Protein AF-A0A937HK32-F1 (afdb_monomer)

Mean predicted aligned error: 10.14 Å

Structure (mmCIF, N/CA/C/O backbone):
data_AF-A0A937HK32-F1
#
_entry.id   AF-A0A937HK32-F1
#
loop_
_atom_site.group_PDB
_atom_site.id
_atom_site.type_symbol
_atom_site.label_atom_id
_atom_site.label_alt_id
_atom_site.label_comp_id
_atom_site.label_asym_id
_atom_site.label_entity_id
_atom_site.label_seq_id
_atom_site.pdbx_PDB_ins_code
_atom_site.Cartn_x
_atom_site.Cartn_y
_atom_site.Cartn_z
_atom_site.occupancy
_atom_site.B_iso_or_equiv
_atom_site.auth_seq_id
_atom_site.auth_comp_id
_atom_site.auth_asym_id
_atom_site.auth_atom_id
_atom_site.pdbx_PDB_model_num
ATOM 1 N N . MET A 1 1 ? 3.725 -13.509 41.805 1.00 43.81 1 MET A N 1
ATOM 2 C CA . MET A 1 1 ? 2.570 -12.651 42.183 1.00 43.81 1 MET A CA 1
ATOM 3 C C . MET A 1 1 ? 3.094 -11.222 42.347 1.00 43.81 1 MET A C 1
ATOM 5 O O . MET A 1 1 ? 3.980 -11.070 43.159 1.00 43.81 1 MET A O 1
ATOM 9 N N . GLN A 1 2 ? 2.716 -10.146 41.651 1.00 50.75 2 GLN A N 1
ATOM 10 C CA . GLN A 1 2 ? 1.762 -9.868 40.575 1.00 50.75 2 GLN A CA 1
ATOM 11 C C . GLN A 1 2 ? 2.217 -8.563 39.866 1.00 50.75 2 GLN A C 1
ATOM 13 O O . GLN A 1 2 ? 2.046 -7.482 40.415 1.00 50.75 2 GLN A O 1
ATOM 18 N N . THR A 1 3 ? 2.742 -8.622 38.640 1.00 49.53 3 THR A N 1
ATOM 19 C CA . THR A 1 3 ? 2.950 -7.447 37.761 1.00 49.53 3 THR A CA 1
ATOM 20 C C . THR A 1 3 ? 1.661 -7.120 36.990 1.00 49.53 3 THR A C 1
ATOM 22 O O . THR A 1 3 ? 1.635 -7.080 35.765 1.00 49.53 3 THR A O 1
ATOM 25 N N . LYS A 1 4 ? 0.540 -6.935 37.705 1.00 44.66 4 LYS A N 1
ATOM 26 C CA . LYS A 1 4 ? -0.796 -6.732 37.099 1.00 44.66 4 LYS A CA 1
ATOM 27 C C . LYS A 1 4 ? -1.220 -5.260 36.938 1.00 44.66 4 LYS A C 1
ATOM 29 O O . LYS A 1 4 ? -2.290 -4.998 36.399 1.00 44.66 4 LYS A O 1
ATOM 34 N N . THR A 1 5 ? -0.403 -4.294 37.364 1.00 52.00 5 THR A N 1
ATOM 35 C CA . THR A 1 5 ? -0.813 -2.875 37.443 1.00 52.00 5 THR A CA 1
ATOM 36 C C . THR A 1 5 ? -0.701 -2.118 36.111 1.00 52.00 5 THR A C 1
ATOM 38 O O . THR A 1 5 ? -1.586 -1.335 35.780 1.00 52.00 5 THR A O 1
ATOM 41 N N . ALA A 1 6 ? 0.329 -2.380 35.296 1.00 54.25 6 ALA A N 1
ATOM 42 C CA . ALA A 1 6 ? 0.586 -1.616 34.063 1.00 54.25 6 ALA A CA 1
ATOM 43 C C . ALA A 1 6 ? -0.390 -1.926 32.905 1.00 54.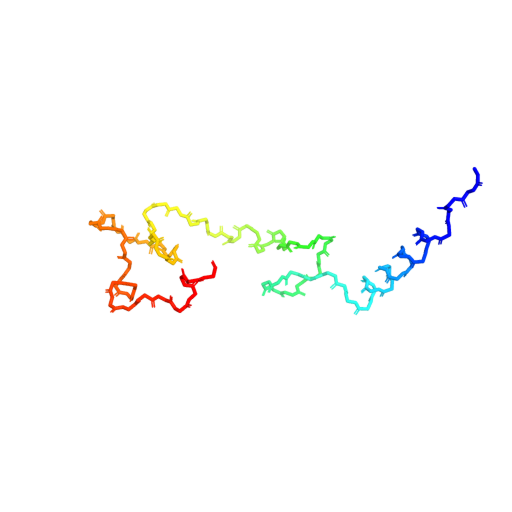25 6 ALA A C 1
ATOM 45 O O . ALA A 1 6 ? -0.638 -1.081 32.048 1.00 54.25 6 ALA A O 1
ATOM 46 N N . ILE A 1 7 ? -0.978 -3.126 32.885 1.00 55.34 7 ILE A N 1
ATOM 47 C CA . ILE A 1 7 ? -1.846 -3.599 31.789 1.00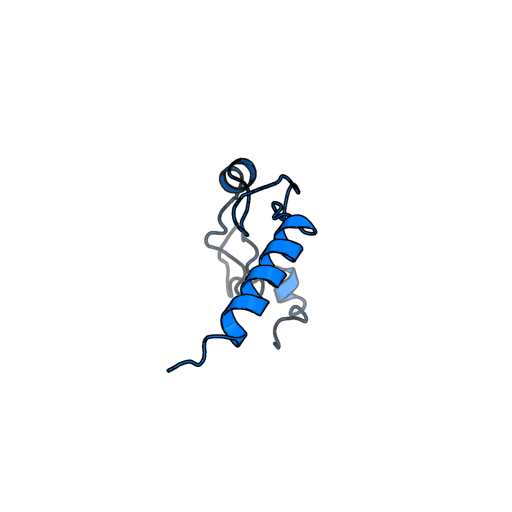 55.34 7 ILE A CA 1
ATOM 48 C C . ILE A 1 7 ? -3.210 -2.888 31.812 1.00 55.34 7 ILE A C 1
ATOM 50 O O . ILE A 1 7 ? -3.778 -2.585 30.764 1.00 55.34 7 ILE A O 1
ATOM 54 N N . ARG A 1 8 ? -3.711 -2.557 33.007 1.00 54.41 8 ARG A N 1
ATOM 55 C CA . ARG A 1 8 ? -5.050 -1.985 33.208 1.00 54.41 8 ARG A CA 1
ATOM 56 C C . ARG A 1 8 ? -5.145 -0.516 32.774 1.00 54.41 8 ARG A C 1
ATO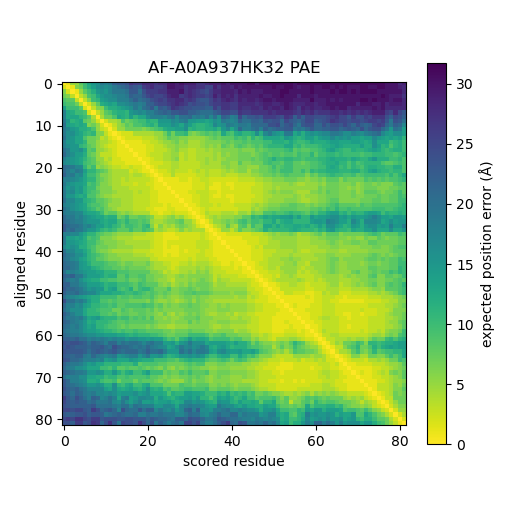M 58 O O . ARG A 1 8 ? -6.168 -0.097 32.246 1.00 54.41 8 ARG A O 1
ATOM 65 N N . PHE A 1 9 ? -4.062 0.247 32.927 1.00 60.53 9 PHE A N 1
ATOM 66 C CA . PHE A 1 9 ? -4.022 1.667 32.558 1.00 60.53 9 PHE A CA 1
ATOM 67 C C . PHE A 1 9 ? -4.047 1.869 31.033 1.00 60.53 9 PHE A C 1
ATOM 69 O O . PHE A 1 9 ? -4.763 2.724 30.515 1.00 60.53 9 PHE A O 1
ATOM 76 N N . ARG A 1 10 ? -3.327 1.011 30.300 1.00 66.56 10 ARG A N 1
ATOM 77 C CA . ARG A 1 10 ? -3.254 1.035 28.831 1.00 66.56 10 ARG A CA 1
ATOM 78 C C . ARG A 1 10 ? -4.593 0.699 28.164 1.00 66.56 10 ARG A C 1
ATOM 80 O O . ARG A 1 10 ? -4.929 1.287 27.143 1.00 66.56 10 ARG A O 1
ATOM 87 N N . GLN A 1 11 ? -5.369 -0.211 28.754 1.00 63.66 11 GLN A N 1
ATOM 88 C CA . GLN A 1 11 ? -6.687 -0.591 28.234 1.00 63.66 11 GLN A CA 1
ATOM 89 C C . GLN A 1 11 ? -7.716 0.537 28.371 1.00 63.66 11 GLN A C 1
ATOM 91 O O . GLN A 1 11 ? -8.477 0.788 27.441 1.00 63.66 11 GLN A O 1
ATOM 96 N N . HIS A 1 12 ? -7.725 1.241 29.505 1.00 76.88 12 HIS A N 1
ATOM 97 C CA . HIS A 1 12 ? -8.656 2.351 29.730 1.00 76.88 12 HIS A CA 1
ATOM 98 C C . HIS A 1 12 ? -8.317 3.574 28.865 1.00 76.88 12 HIS A C 1
ATOM 100 O O . HIS A 1 12 ? -9.223 4.248 28.383 1.00 76.88 12 HIS A O 1
ATOM 106 N N . TYR A 1 13 ? -7.030 3.815 28.602 1.00 86.00 13 TYR A N 1
ATOM 107 C CA . TYR A 1 13 ? -6.583 4.872 27.694 1.00 86.00 13 TYR A CA 1
ATOM 108 C C . TYR A 1 13 ? -7.014 4.624 26.241 1.00 86.00 13 TYR A C 1
ATOM 110 O O . TYR A 1 13 ? -7.578 5.514 25.611 1.00 86.00 13 TYR A O 1
ATOM 118 N N . ASN A 1 14 ? -6.822 3.404 25.727 1.00 82.31 14 ASN A N 1
ATOM 119 C CA . ASN A 1 14 ? -7.250 3.065 24.368 1.00 82.31 14 ASN A CA 1
ATOM 120 C C . ASN A 1 14 ? -8.771 3.160 24.205 1.00 82.31 14 ASN A C 1
ATOM 122 O O . ASN A 1 14 ? -9.227 3.725 23.224 1.00 82.31 14 ASN A O 1
ATOM 126 N N . ALA A 1 15 ? -9.550 2.696 25.189 1.00 84.81 15 ALA A N 1
ATOM 127 C CA . ALA A 1 15 ? -11.009 2.801 25.140 1.00 84.81 15 ALA A CA 1
ATOM 128 C C . ALA A 1 15 ? -11.497 4.263 25.103 1.00 84.81 15 ALA A C 1
ATOM 130 O O . ALA A 1 15 ? -12.446 4.581 24.391 1.00 84.81 15 ALA A O 1
ATOM 131 N N . LEU A 1 16 ? -10.835 5.163 25.840 1.00 89.25 16 LEU A N 1
ATOM 132 C CA . LEU A 1 16 ? -11.124 6.598 25.787 1.00 89.25 16 LEU A CA 1
ATOM 133 C C . LEU A 1 16 ? -10.779 7.190 24.413 1.00 89.25 16 LEU A C 1
ATOM 135 O O . LEU A 1 16 ? -11.557 7.972 23.871 1.00 89.25 16 LEU A O 1
ATOM 139 N N . LEU A 1 17 ? -9.632 6.814 23.844 1.00 88.06 17 LEU A N 1
ATOM 140 C CA . LEU A 1 17 ? -9.249 7.253 22.505 1.00 88.06 17 LEU A CA 1
ATOM 141 C C . LEU A 1 17 ? -10.192 6.712 21.434 1.00 88.06 17 LEU A C 1
ATOM 143 O O . LEU A 1 17 ? -10.565 7.471 20.556 1.00 88.06 17 LEU A O 1
ATOM 147 N N . ASP A 1 18 ? -10.623 5.458 21.512 1.00 84.81 18 ASP A N 1
ATOM 148 C CA . ASP A 1 18 ? -11.562 4.884 20.545 1.00 84.81 18 ASP A CA 1
ATOM 149 C C . ASP A 1 18 ? -12.954 5.542 20.632 1.00 84.81 18 ASP A C 1
ATOM 151 O O . ASP A 1 18 ? -13.678 5.581 19.639 1.00 84.81 18 ASP A O 1
ATOM 155 N N . LEU A 1 19 ? -13.313 6.117 21.789 1.00 85.25 19 LEU A N 1
ATOM 156 C CA . LEU A 1 19 ? -14.528 6.918 21.962 1.00 85.25 19 LEU A CA 1
ATOM 157 C C . LEU A 1 19 ? -14.386 8.341 21.392 1.00 85.25 19 LEU A C 1
ATOM 159 O O . LEU A 1 19 ? -15.308 8.836 20.748 1.00 85.25 19 LEU A O 1
ATOM 163 N N . LEU A 1 20 ? -13.257 9.012 21.646 1.00 90.50 20 LEU A N 1
ATOM 164 C CA . LEU A 1 20 ? -13.004 10.387 21.184 1.00 90.50 20 LEU A CA 1
ATOM 165 C C . LEU A 1 20 ? -12.607 10.453 19.703 1.00 90.50 20 LEU A C 1
ATOM 167 O O . LEU A 1 20 ? -12.909 11.424 19.012 1.00 90.50 20 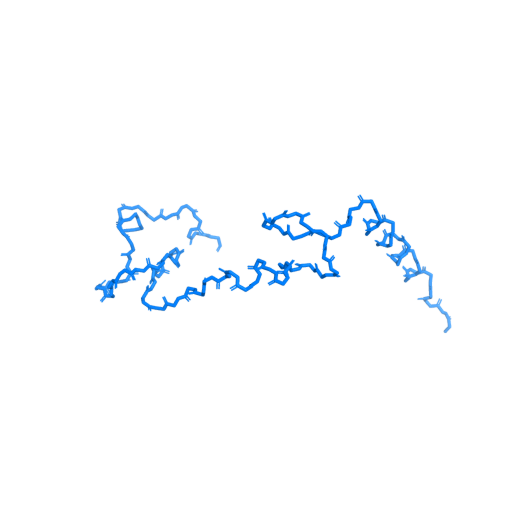LEU A O 1
ATOM 171 N N . LEU A 1 21 ? -11.912 9.422 19.232 1.00 87.19 21 LEU A N 1
ATOM 172 C CA . LEU A 1 21 ? -11.374 9.248 17.887 1.00 87.19 21 LEU A CA 1
ATOM 173 C C . LEU A 1 21 ? -11.888 7.911 17.328 1.00 87.19 21 LEU A C 1
ATOM 175 O O . LEU A 1 21 ? -11.110 6.966 17.143 1.00 87.19 21 LEU A O 1
ATOM 179 N N . PRO A 1 22 ? -13.208 7.818 17.076 1.00 85.25 22 PRO A N 1
ATOM 180 C CA . PRO A 1 22 ? -13.807 6.626 16.494 1.00 85.25 22 PRO A CA 1
ATOM 181 C C . PRO A 1 22 ? -13.146 6.288 15.160 1.00 85.25 22 PRO A C 1
ATOM 183 O O . PRO A 1 22 ? -12.832 7.176 14.359 1.00 85.25 22 PRO A O 1
ATOM 186 N N . LYS A 1 23 ? -12.956 4.989 14.917 1.00 87.56 23 LYS A N 1
ATOM 187 C CA . LYS A 1 23 ? -12.360 4.494 13.675 1.00 87.56 23 LYS A CA 1
ATOM 188 C C . LYS A 1 23 ? -13.252 4.865 12.494 1.00 87.56 23 LYS A C 1
ATOM 190 O O . LYS A 1 23 ? -14.471 4.681 12.520 1.00 87.56 23 LYS A O 1
ATOM 195 N N . GLN A 1 24 ? -12.630 5.429 11.471 1.00 91.75 24 GLN A N 1
ATOM 196 C CA . GLN A 1 24 ? -13.289 5.879 10.257 1.00 91.75 24 GLN A CA 1
ATOM 197 C C . GLN A 1 24 ? -12.482 5.408 9.056 1.00 91.75 24 GLN A C 1
ATOM 199 O O . GLN A 1 24 ? -11.251 5.381 9.101 1.00 91.75 24 GLN A O 1
ATOM 204 N N . CYS A 1 25 ? -13.183 5.103 7.967 1.00 93.69 25 CYS A N 1
ATOM 205 C CA . CYS A 1 25 ? -12.559 4.775 6.697 1.00 93.69 25 CYS A CA 1
ATOM 206 C C . CYS A 1 25 ? -11.666 5.948 6.242 1.00 93.69 25 CYS A C 1
ATOM 208 O O . CYS A 1 25 ? -12.163 7.075 6.142 1.00 93.69 25 CYS A O 1
ATOM 210 N N . PRO A 1 26 ? -10.382 5.725 5.910 1.00 92.06 26 PRO A N 1
ATOM 211 C CA . PRO A 1 26 ? -9.483 6.801 5.490 1.00 92.06 26 PRO A CA 1
ATOM 212 C C . PRO A 1 26 ? -9.888 7.443 4.152 1.00 92.06 26 PRO A C 1
ATOM 214 O O . PRO A 1 26 ? -9.463 8.560 3.870 1.00 92.06 26 PRO A O 1
ATOM 217 N N . LEU A 1 27 ? -10.722 6.768 3.348 1.00 93.56 27 LEU A N 1
ATOM 218 C CA . LEU A 1 27 ? -11.197 7.266 2.055 1.00 93.56 27 LEU A CA 1
ATOM 219 C C . LEU A 1 27 ? -12.484 8.100 2.181 1.00 93.56 27 LEU A C 1
ATOM 221 O O . LEU A 1 27 ? -12.514 9.254 1.765 1.00 93.56 27 LEU A O 1
ATOM 225 N N . CYS A 1 28 ? -13.543 7.537 2.774 1.00 94.69 28 CYS A N 1
ATOM 226 C CA . CYS A 1 28 ? -14.873 8.167 2.816 1.00 94.69 28 CYS A CA 1
ATOM 227 C C . CYS A 1 28 ? -15.288 8.699 4.197 1.00 94.69 28 CYS A C 1
ATOM 229 O O . CYS A 1 28 ? -16.352 9.301 4.325 1.00 94.69 28 CYS A O 1
ATOM 231 N N . ARG A 1 29 ? -14.476 8.473 5.239 1.00 92.50 29 ARG A N 1
ATOM 232 C CA . ARG A 1 29 ? -14.719 8.879 6.639 1.00 92.50 29 ARG A CA 1
ATOM 233 C C . ARG A 1 29 ? -15.950 8.268 7.316 1.00 92.50 29 ARG A C 1
ATOM 235 O O . ARG A 1 29 ? -16.337 8.689 8.402 1.00 92.50 29 ARG A O 1
ATOM 242 N N . ARG A 1 30 ? -16.565 7.245 6.721 1.00 93.12 30 ARG A N 1
ATOM 243 C CA . ARG A 1 30 ? -17.652 6.496 7.364 1.00 93.12 30 ARG A CA 1
ATOM 244 C C . ARG A 1 30 ? -17.108 5.680 8.538 1.00 93.12 30 ARG A C 1
ATOM 246 O O . ARG A 1 30 ? -16.014 5.128 8.436 1.00 93.12 30 ARG A O 1
ATOM 253 N N . PHE A 1 31 ? -17.868 5.585 9.630 1.00 90.50 31 PHE A N 1
ATOM 254 C CA . PHE A 1 31 ? -17.494 4.753 10.775 1.00 90.50 31 PHE A CA 1
ATOM 255 C C . PHE A 1 31 ? -17.377 3.280 10.371 1.00 90.50 31 PHE A C 1
ATOM 257 O O . PHE A 1 31 ? -18.274 2.736 9.722 1.00 90.50 31 PHE A O 1
ATOM 264 N N . CYS A 1 32 ? -16.276 2.651 10.767 1.00 88.81 32 CYS A N 1
ATOM 265 C CA . CYS A 1 32 ? -15.986 1.237 10.552 1.00 88.81 32 CYS A CA 1
ATOM 266 C C . CYS A 1 32 ? -15.432 0.624 11.843 1.00 88.81 32 CYS A C 1
ATOM 268 O O . CYS A 1 32 ? -15.037 1.337 12.763 1.00 88.81 32 CYS A O 1
ATOM 270 N N . PHE A 1 33 ? -15.471 -0.703 11.951 1.00 78.44 33 PHE A N 1
ATOM 271 C CA . PHE A 1 33 ? -15.067 -1.408 13.175 1.00 78.44 33 PHE A CA 1
ATOM 272 C C . PHE A 1 33 ? -13.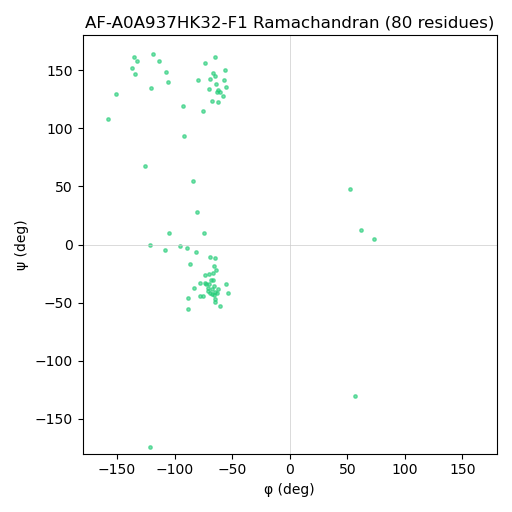562 -1.701 13.227 1.00 78.44 33 PHE A C 1
ATOM 274 O O . PHE A 1 33 ? -13.018 -2.001 14.288 1.00 78.44 33 PHE A O 1
ATOM 281 N N . ASP A 1 34 ? -12.895 -1.608 12.085 1.00 77.75 34 ASP A N 1
ATOM 282 C CA . ASP A 1 34 ? -11.501 -1.932 11.842 1.00 77.75 34 ASP A CA 1
ATOM 283 C C . ASP A 1 34 ? -10.708 -0.700 11.377 1.00 77.75 34 ASP A C 1
ATOM 285 O O . ASP A 1 34 ? -11.258 0.326 10.980 1.00 77.75 34 ASP A O 1
ATOM 289 N N . ASN A 1 35 ? -9.376 -0.792 11.439 1.00 71.38 35 ASN A N 1
ATOM 290 C CA . ASN A 1 35 ? -8.467 0.264 10.972 1.00 71.38 35 ASN A CA 1
ATOM 291 C C . ASN A 1 35 ? -8.264 0.225 9.439 1.00 71.38 35 ASN A C 1
ATOM 293 O O . ASN A 1 35 ? -7.193 0.583 8.950 1.00 71.38 35 ASN A O 1
ATOM 297 N N . SER A 1 36 ? -9.250 -0.262 8.686 1.00 85.38 36 SER A N 1
ATOM 298 C CA . SER A 1 36 ? -9.187 -0.483 7.237 1.00 85.38 36 SER A CA 1
ATOM 299 C C . SER A 1 36 ? -10.268 0.306 6.496 1.00 85.38 36 SER A C 1
ATOM 301 O O . SER A 1 36 ? -10.949 1.163 7.060 1.00 85.38 36 SER A O 1
ATOM 303 N N . LEU A 1 37 ? -10.374 0.086 5.185 1.00 91.88 37 LEU A N 1
ATOM 304 C CA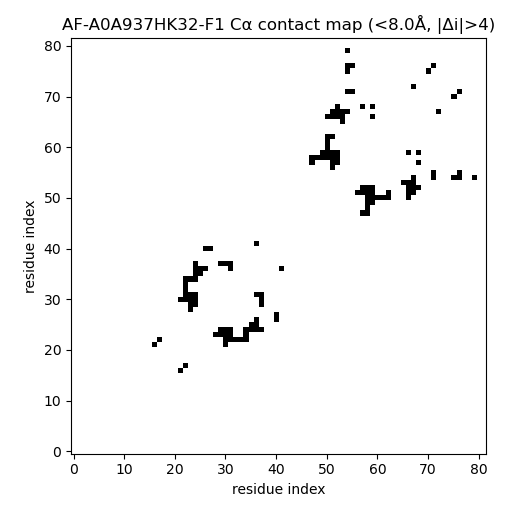 . LEU A 1 37 ? -11.461 0.646 4.390 1.00 91.88 37 LEU A CA 1
ATOM 305 C C . LEU A 1 37 ? -12.790 0.011 4.810 1.00 91.88 37 LEU A C 1
ATOM 307 O O . LEU A 1 37 ? -12.840 -1.170 5.148 1.00 91.88 37 LEU A O 1
ATOM 311 N N . CYS A 1 38 ? -13.879 0.777 4.727 1.00 93.06 38 CYS A N 1
ATOM 312 C CA . CYS A 1 38 ? -15.215 0.196 4.836 1.00 93.06 38 CYS A CA 1
ATOM 313 C C . CYS A 1 38 ? -15.494 -0.755 3.659 1.00 93.06 38 CYS A C 1
ATOM 315 O O . CYS A 1 38 ? -14.856 -0.655 2.612 1.00 93.06 38 CYS A O 1
ATOM 317 N N . ALA A 1 39 ? -16.488 -1.635 3.810 1.00 91.69 39 ALA A N 1
ATOM 318 C CA . ALA A 1 39 ? -16.853 -2.613 2.783 1.00 91.69 39 ALA A CA 1
ATOM 319 C C . ALA A 1 39 ? -17.121 -1.976 1.405 1.00 91.69 39 ALA A C 1
ATOM 321 O O . ALA A 1 39 ? -16.634 -2.496 0.408 1.00 91.69 39 ALA A O 1
ATOM 322 N N . ASP A 1 40 ? -17.820 -0.835 1.362 1.00 93.19 40 ASP A N 1
ATOM 323 C CA . ASP A 1 40 ? -18.119 -0.110 0.118 1.00 93.19 40 ASP A CA 1
ATOM 324 C C . ASP A 1 40 ? -16.822 0.331 -0.593 1.00 93.19 40 ASP A C 1
ATOM 326 O O . ASP A 1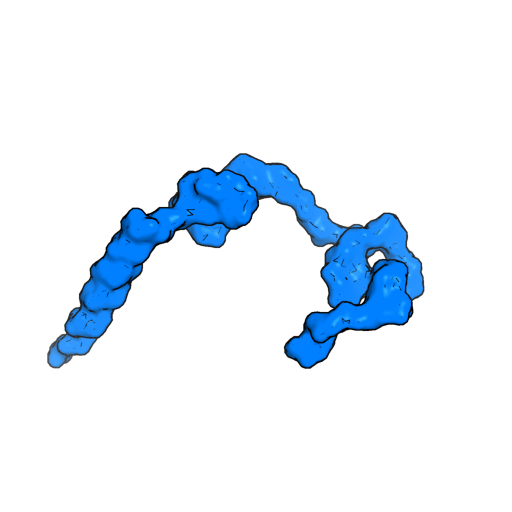 40 ? -16.573 -0.030 -1.738 1.00 93.19 40 ASP A O 1
ATOM 330 N N . CYS A 1 41 ? -15.929 1.032 0.119 1.00 94.56 41 CYS A N 1
ATOM 331 C CA . CYS A 1 41 ? -14.649 1.485 -0.436 1.00 94.56 41 CYS A CA 1
ATOM 332 C C . CYS A 1 41 ? -13.699 0.329 -0.768 1.00 94.56 41 CYS A C 1
ATOM 334 O O . CYS A 1 41 ? -12.874 0.451 -1.668 1.00 94.56 41 CYS A O 1
ATOM 336 N N . TRP A 1 42 ? -13.782 -0.779 -0.030 1.00 92.88 42 TRP A N 1
ATOM 337 C CA . TRP A 1 42 ? -12.991 -1.971 -0.314 1.00 92.88 42 TRP A CA 1
ATOM 338 C C . TRP A 1 42 ? -13.417 -2.629 -1.631 1.00 92.88 42 TRP A C 1
ATOM 340 O O . TRP A 1 42 ? -12.564 -3.083 -2.387 1.00 92.88 42 TRP A O 1
ATOM 350 N N . GLN A 1 43 ? -14.719 -2.657 -1.930 1.00 93.00 43 GLN A N 1
ATOM 351 C CA . GLN A 1 43 ? -15.248 -3.216 -3.181 1.00 93.00 43 GLN A CA 1
ATOM 352 C C . GLN A 1 43 ? -14.880 -2.382 -4.413 1.00 93.00 43 GLN A C 1
ATOM 354 O O . GLN A 1 43 ? -14.716 -2.935 -5.496 1.00 93.00 43 GLN A O 1
ATOM 359 N N . GLU A 1 44 ? -14.730 -1.069 -4.250 1.00 94.06 44 GLU A N 1
ATOM 360 C CA . GLU A 1 44 ? -14.326 -0.152 -5.324 1.00 94.06 44 GLU A CA 1
ATOM 361 C C . GLU A 1 44 ? -12.808 -0.128 -5.567 1.00 94.06 44 GLU A C 1
ATOM 363 O O . GLU A 1 44 ? -12.334 0.519 -6.504 1.00 94.06 44 GLU A O 1
ATOM 368 N N . LEU A 1 45 ? -12.023 -0.812 -4.730 1.00 91.31 45 LEU A N 1
ATOM 369 C CA . LEU A 1 45 ? -10.572 -0.797 -4.830 1.00 91.31 45 LEU A CA 1
ATOM 370 C C . LEU A 1 45 ? -10.102 -1.507 -6.108 1.00 91.31 45 LEU A C 1
ATOM 372 O O . LEU A 1 45 ? -10.356 -2.692 -6.322 1.00 91.31 45 LEU A O 1
ATOM 376 N N . ILE A 1 46 ? -9.332 -0.794 -6.927 1.00 88.81 46 ILE A N 1
ATOM 377 C CA . ILE A 1 46 ? -8.662 -1.364 -8.096 1.00 88.81 46 ILE A CA 1
ATOM 378 C C . ILE A 1 46 ? -7.257 -1.792 -7.676 1.00 88.81 46 ILE A C 1
ATOM 380 O O . ILE A 1 46 ? -6.443 -0.970 -7.249 1.00 88.81 46 ILE A O 1
ATOM 384 N N . PHE A 1 47 ? -6.962 -3.084 -7.806 1.00 87.56 47 PHE A N 1
ATOM 385 C CA . PHE A 1 47 ? -5.630 -3.610 -7.530 1.00 87.56 47 PHE A CA 1
ATOM 386 C C . PHE A 1 47 ? -4.633 -3.153 -8.596 1.00 87.56 47 PHE A C 1
ATOM 388 O O . PHE A 1 47 ? -4.891 -3.247 -9.794 1.00 87.56 47 PHE A O 1
ATOM 395 N N . ILE A 1 48 ? -3.466 -2.694 -8.146 1.00 87.94 48 ILE A N 1
ATOM 396 C CA . ILE A 1 48 ? -2.346 -2.377 -9.030 1.00 87.94 48 ILE A CA 1
ATOM 397 C C . ILE A 1 48 ? -1.712 -3.696 -9.475 1.00 87.94 48 ILE A C 1
ATOM 399 O O . ILE A 1 48 ? -1.159 -4.434 -8.659 1.00 87.94 48 ILE A O 1
ATOM 403 N N . THR A 1 49 ? -1.792 -3.988 -10.769 1.00 89.62 49 THR A N 1
ATOM 404 C CA . THR A 1 49 ? -1.186 -5.168 -11.395 1.00 89.62 49 THR A CA 1
ATOM 405 C C . THR A 1 49 ? -0.074 -4.761 -12.362 1.00 89.62 49 THR A C 1
ATOM 407 O O . THR A 1 49 ? -0.072 -3.626 -12.840 1.00 89.62 49 THR A O 1
ATOM 410 N N . PRO A 1 50 ? 0.876 -5.660 -12.680 1.00 89.12 50 PRO A N 1
ATOM 411 C CA . PRO A 1 50 ? 1.856 -5.409 -13.729 1.00 89.12 50 PRO A CA 1
ATOM 412 C C . PRO A 1 50 ? 1.199 -5.096 -15.091 1.00 89.12 50 PRO A C 1
ATOM 414 O O . PRO A 1 50 ? 0.135 -5.649 -15.379 1.00 89.12 50 PRO A O 1
ATOM 417 N N . PRO A 1 51 ? 1.856 -4.287 -15.944 1.00 92.19 51 PRO A N 1
ATOM 418 C CA . PRO A 1 51 ? 3.134 -3.623 -15.686 1.00 92.19 51 PRO A CA 1
ATOM 419 C C . PRO A 1 51 ? 2.971 -2.357 -14.830 1.00 92.19 51 PRO A C 1
ATOM 421 O O . PRO A 1 51 ? 2.034 -1.585 -15.001 1.00 92.19 51 PRO A O 1
ATOM 424 N N . PHE A 1 52 ? 3.907 -2.120 -13.912 1.00 93.06 52 PHE A N 1
ATOM 425 C CA . PHE A 1 52 ? 3.957 -0.911 -13.087 1.00 93.06 52 PHE A CA 1
ATOM 426 C C . PHE A 1 52 ? 5.369 -0.326 -13.071 1.00 93.06 52 PHE A C 1
ATOM 428 O O . PHE A 1 52 ? 6.346 -1.028 -13.329 1.00 93.06 52 PHE A O 1
ATOM 435 N N . CYS A 1 53 ? 5.471 0.965 -12.759 1.00 91.75 53 CYS A N 1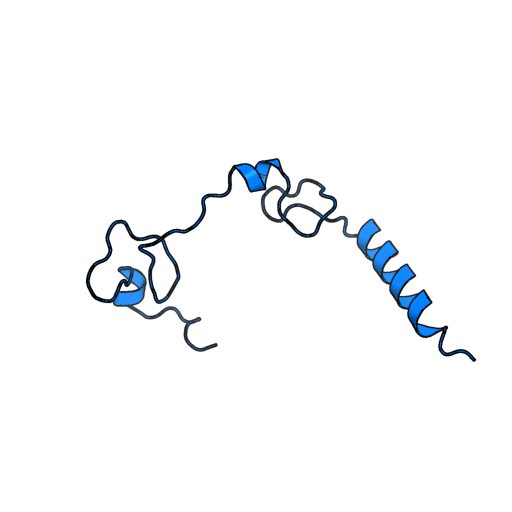
ATOM 436 C CA . CYS A 1 53 ? 6.741 1.662 -12.643 1.00 91.75 53 CYS A CA 1
ATOM 437 C C . CYS A 1 53 ? 7.587 1.046 -11.521 1.00 91.75 53 CYS A C 1
ATOM 439 O O . CYS A 1 53 ? 7.149 1.053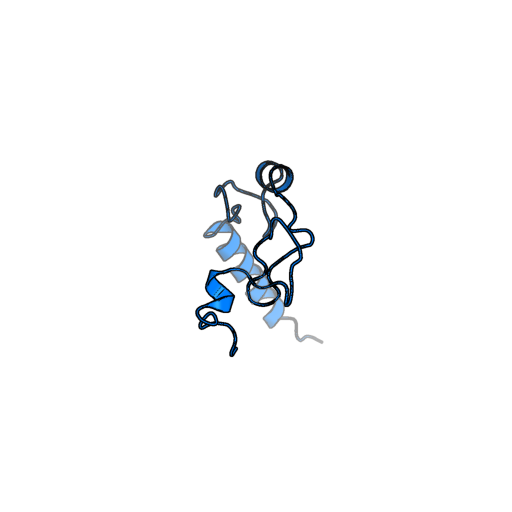 -10.371 1.00 91.75 53 CYS A O 1
ATOM 441 N N . GLN A 1 54 ? 8.803 0.583 -11.816 1.00 90.06 54 GLN A N 1
ATOM 442 C CA . GLN A 1 54 ? 9.699 0.009 -10.798 1.00 90.06 54 GLN A CA 1
ATOM 443 C C . GLN A 1 54 ? 10.140 1.023 -9.735 1.00 90.06 54 GLN A C 1
ATOM 445 O O . GLN A 1 54 ? 10.502 0.638 -8.630 1.00 90.06 54 GLN A O 1
ATOM 450 N N . CYS A 1 55 ? 10.076 2.317 -10.050 1.00 88.50 55 CYS A N 1
ATOM 451 C CA . CYS A 1 55 ? 10.464 3.378 -9.130 1.00 88.50 55 CYS A CA 1
ATOM 452 C C . CYS A 1 55 ? 9.312 3.848 -8.223 1.00 88.50 55 CYS A C 1
ATOM 454 O O . CYS A 1 55 ? 9.498 4.000 -7.021 1.00 88.50 55 CYS A O 1
ATOM 456 N N . CYS A 1 56 ? 8.110 4.077 -8.770 1.00 89.94 56 CYS A N 1
ATOM 457 C CA . CYS A 1 56 ? 6.994 4.671 -8.013 1.00 89.94 56 CYS A CA 1
ATOM 458 C C . CYS A 1 56 ? 5.719 3.816 -7.940 1.00 89.94 56 CYS A C 1
ATOM 460 O O . CYS A 1 56 ? 4.727 4.260 -7.367 1.00 89.94 56 CYS A O 1
ATOM 462 N N . GLY A 1 57 ? 5.695 2.631 -8.555 1.00 89.88 57 GLY A N 1
ATOM 463 C CA . GLY A 1 57 ? 4.552 1.711 -8.521 1.00 89.88 57 GLY A CA 1
ATOM 464 C C . GLY A 1 57 ? 3.339 2.124 -9.363 1.00 89.88 57 GLY A C 1
ATOM 465 O O . GLY A 1 57 ? 2.317 1.444 -9.331 1.00 89.88 57 GLY A O 1
ATOM 466 N N . ARG A 1 58 ? 3.413 3.219 -10.134 1.00 90.88 58 ARG A N 1
ATOM 467 C CA . ARG A 1 58 ? 2.309 3.646 -11.014 1.00 90.88 58 ARG A CA 1
ATOM 468 C C . ARG A 1 58 ? 2.008 2.587 -12.084 1.00 90.88 58 ARG A C 1
ATOM 470 O O . ARG A 1 58 ? 2.958 2.167 -12.743 1.00 90.88 58 ARG A O 1
ATOM 477 N N . PRO A 1 59 ? 0.735 2.218 -12.320 1.00 92.31 59 PRO A N 1
ATOM 478 C CA . PRO A 1 59 ? 0.361 1.357 -13.440 1.00 92.31 59 PRO A CA 1
ATOM 479 C C . PRO A 1 59 ? 0.847 1.936 -14.773 1.00 92.31 59 PRO A C 1
ATOM 481 O O . PRO A 1 59 ? 0.717 3.139 -15.018 1.00 92.31 59 PRO A O 1
ATOM 484 N N . LEU A 1 60 ? 1.412 1.082 -15.619 1.00 91.31 60 LEU A N 1
ATOM 485 C CA . LEU A 1 60 ? 1.848 1.407 -16.972 1.00 91.31 60 LEU A CA 1
ATOM 486 C C . LEU A 1 60 ? 0.892 0.756 -17.974 1.00 91.31 60 LEU A C 1
ATOM 488 O O . LEU A 1 60 ? 0.340 -0.307 -17.707 1.00 91.31 60 LEU A O 1
ATOM 492 N N . ALA A 1 61 ? 0.702 1.394 -19.130 1.00 88.12 61 ALA A N 1
ATOM 493 C CA . ALA A 1 61 ? -0.059 0.790 -20.224 1.00 88.12 61 ALA A CA 1
ATOM 494 C C . ALA A 1 61 ? 0.691 -0.415 -20.812 1.00 88.12 61 ALA A C 1
ATOM 496 O O . ALA A 1 61 ? 0.097 -1.465 -21.021 1.00 88.12 61 ALA A O 1
ATOM 497 N N . ASP A 1 62 ? 2.007 -0.270 -20.989 1.00 85.44 62 ASP A N 1
ATOM 498 C CA . ASP A 1 62 ? 2.881 -1.292 -21.554 1.00 85.44 62 ASP A CA 1
ATOM 499 C C . ASP A 1 62 ? 4.194 -1.401 -20.777 1.00 85.44 62 ASP A C 1
ATOM 501 O O . ASP A 1 62 ? 4.700 -0.442 -20.185 1.00 85.44 62 ASP A O 1
ATOM 505 N N . ALA A 1 63 ? 4.760 -2.603 -20.802 1.00 77.25 63 ALA A N 1
ATOM 506 C CA . ALA A 1 63 ? 6.021 -2.938 -20.166 1.00 77.25 63 ALA A CA 1
ATOM 507 C C . ALA A 1 63 ? 7.165 -2.746 -21.184 1.00 77.25 63 ALA A C 1
ATOM 509 O O . ALA A 1 63 ? 7.450 -3.645 -21.969 1.00 77.25 63 ALA A O 1
ATOM 510 N N . ILE A 1 64 ? 7.799 -1.568 -21.202 1.00 78.00 64 ILE A N 1
ATOM 511 C CA . ILE A 1 64 ? 8.876 -1.234 -22.153 1.00 78.00 64 ILE A CA 1
ATOM 512 C C . ILE A 1 64 ? 10.155 -0.885 -21.383 1.00 78.00 64 ILE A C 1
ATOM 514 O O . ILE A 1 64 ? 10.103 -0.108 -20.429 1.00 78.00 64 ILE A O 1
ATOM 518 N N . GLY A 1 65 ? 11.299 -1.428 -21.814 1.00 79.69 65 GLY A N 1
ATOM 519 C CA . GLY A 1 65 ? 12.615 -1.114 -21.244 1.00 79.69 65 GLY A CA 1
ATOM 520 C C . GLY A 1 65 ? 12.686 -1.384 -19.739 1.00 79.69 65 GLY A C 1
ATOM 521 O O . GLY A 1 65 ? 12.253 -2.435 -19.278 1.00 79.69 65 GLY A O 1
ATOM 522 N N . ASP A 1 66 ? 13.178 -0.409 -18.976 1.00 82.81 66 ASP A N 1
ATOM 523 C CA . ASP A 1 66 ? 13.372 -0.499 -17.519 1.00 82.81 66 ASP A CA 1
ATOM 524 C C . ASP A 1 66 ? 12.068 -0.410 -16.703 1.00 82.81 66 ASP A C 1
ATOM 526 O O . ASP A 1 66 ? 12.098 -0.266 -15.482 1.00 82.81 66 ASP A O 1
ATOM 530 N N . HIS A 1 67 ? 10.901 -0.462 -17.357 1.00 89.56 67 HIS A N 1
ATOM 531 C CA . HIS A 1 67 ? 9.595 -0.326 -16.710 1.00 89.56 67 HIS A CA 1
ATOM 532 C C . HIS A 1 67 ? 9.506 0.941 -15.844 1.00 89.56 67 HIS A C 1
ATOM 534 O O . HIS A 1 67 ? 9.065 0.898 -14.696 1.00 89.56 67 HIS A O 1
ATOM 540 N N . LEU A 1 68 ? 9.930 2.084 -16.388 1.00 90.50 68 LEU A N 1
ATOM 541 C CA . LEU A 1 68 ? 9.833 3.391 -15.736 1.00 90.50 68 LEU A CA 1
ATOM 542 C C . LEU A 1 68 ? 8.720 4.228 -16.369 1.00 90.50 68 LEU A C 1
ATOM 544 O O . LEU A 1 68 ? 8.548 4.250 -17.586 1.00 90.50 68 LEU A O 1
ATOM 548 N N . CYS A 1 69 ? 7.965 4.955 -15.543 1.00 90.94 69 CYS A N 1
ATOM 549 C CA . CYS A 1 69 ? 7.057 5.977 -16.057 1.00 90.94 69 CYS A CA 1
ATOM 550 C C . CYS A 1 69 ? 7.851 7.205 -16.530 1.00 90.94 69 CYS A C 1
ATOM 552 O O . CYS A 1 69 ? 8.945 7.472 -16.032 1.00 90.94 69 CYS A O 1
ATOM 554 N N . GLY A 1 70 ? 7.276 7.995 -17.442 1.00 89.12 70 GLY A N 1
ATOM 555 C CA . GLY A 1 70 ? 7.954 9.168 -18.007 1.00 89.12 70 GLY A CA 1
ATOM 556 C C . GLY A 1 70 ? 8.448 10.171 -16.957 1.00 89.12 70 GLY A C 1
ATOM 557 O O . GLY A 1 70 ? 9.518 10.743 -17.123 1.00 89.12 70 GLY A O 1
ATOM 558 N N . SER A 1 71 ? 7.722 10.332 -15.843 1.00 90.38 71 SER A N 1
ATOM 559 C CA . SER A 1 71 ? 8.161 11.190 -14.735 1.00 90.38 71 SER A CA 1
ATOM 560 C C . SER A 1 71 ? 9.428 10.661 -14.063 1.00 90.38 71 SER A C 1
ATOM 562 O O . SER A 1 71 ? 10.381 11.413 -13.930 1.00 90.38 71 SER A O 1
ATOM 564 N N . CYS A 1 72 ? 9.467 9.374 -13.698 1.00 91.19 72 CYS A N 1
ATOM 565 C CA . CYS A 1 72 ? 10.636 8.765 -13.052 1.00 91.19 72 CYS A CA 1
ATOM 566 C C . CYS A 1 72 ? 11.836 8.622 -13.994 1.00 91.19 72 CYS A C 1
ATOM 568 O O . CYS A 1 72 ? 12.965 8.568 -13.524 1.00 91.19 72 CYS A O 1
ATOM 570 N N . PHE A 1 73 ? 11.598 8.542 -15.306 1.00 89.88 73 PHE A N 1
ATOM 571 C CA . PHE A 1 73 ? 12.667 8.554 -16.301 1.00 89.88 73 PHE A CA 1
ATOM 572 C C . PHE A 1 73 ? 13.319 9.940 -16.425 1.00 89.88 73 PHE A C 1
ATOM 574 O O . PHE A 1 73 ? 14.527 10.034 -16.615 1.00 89.88 73 PHE A O 1
ATOM 581 N N . ALA A 1 74 ? 12.527 11.013 -16.322 1.00 91.19 74 ALA A N 1
ATOM 582 C CA . ALA A 1 74 ? 13.027 12.384 -16.399 1.00 91.19 74 ALA A CA 1
ATOM 583 C C . ALA A 1 74 ? 13.750 12.817 -15.115 1.00 91.19 74 ALA A C 1
ATOM 585 O O . ALA A 1 74 ? 14.817 13.422 -15.184 1.00 91.19 74 ALA A O 1
ATOM 586 N N . GLU A 1 75 ? 13.173 12.507 -13.954 1.00 88.06 75 GLU A N 1
ATOM 587 C CA . GLU A 1 75 ? 13.744 12.829 -12.650 1.00 88.06 75 GLU A CA 1
ATOM 588 C C . GLU A 1 75 ? 13.287 11.790 -11.620 1.00 88.06 75 GLU A C 1
ATOM 590 O O . GLU A 1 75 ? 12.096 11.482 -11.497 1.00 88.06 75 GLU A O 1
ATOM 595 N N . ALA A 1 76 ? 14.238 11.223 -10.876 1.00 80.25 76 ALA A N 1
ATOM 596 C CA . ALA A 1 76 ? 13.912 10.273 -9.824 1.00 80.25 76 ALA A CA 1
ATOM 597 C C . ALA A 1 76 ? 13.091 10.973 -8.717 1.00 80.25 76 ALA A C 1
ATOM 599 O O . ALA A 1 76 ? 13.392 12.108 -8.346 1.00 80.25 76 ALA A O 1
ATOM 600 N N . PRO A 1 77 ? 12.044 10.329 -8.170 1.00 80.25 77 PRO A N 1
ATOM 601 C CA . PRO A 1 77 ? 11.245 10.917 -7.111 1.00 80.25 77 PRO A CA 1
ATOM 602 C C . PRO A 1 77 ? 12.093 11.104 -5.842 1.00 80.25 77 PRO A C 1
ATOM 604 O O . PRO A 1 77 ? 12.891 10.228 -5.505 1.00 80.25 77 PRO A O 1
ATOM 607 N N . PRO A 1 78 ? 11.856 12.175 -5.065 1.00 76.75 78 PRO A N 1
ATOM 608 C CA . PRO A 1 78 ? 12.669 12.518 -3.892 1.00 76.75 78 PRO A CA 1
ATOM 609 C C . PRO A 1 78 ? 12.586 11.488 -2.753 1.00 76.75 78 PRO A C 1
ATOM 611 O O . PRO A 1 78 ? 13.356 11.545 -1.804 1.00 76.75 78 PRO A O 1
ATOM 614 N N . LEU A 1 79 ? 11.635 10.552 -2.826 1.00 68.44 79 LEU A N 1
ATOM 615 C CA . LEU A 1 79 ? 11.413 9.495 -1.837 1.00 68.44 79 LEU A CA 1
ATOM 616 C C . LEU A 1 79 ? 12.230 8.222 -2.118 1.00 68.44 79 LEU A C 1
ATOM 618 O O . LEU A 1 79 ? 12.135 7.276 -1.344 1.00 68.44 79 LEU A O 1
ATOM 622 N N . ALA A 1 80 ? 12.994 8.164 -3.216 1.00 61.28 80 ALA A N 1
ATOM 623 C CA . ALA A 1 80 ? 13.758 6.970 -3.587 1.00 61.28 80 ALA A CA 1
ATOM 624 C C . ALA A 1 80 ? 14.952 6.668 -2.652 1.00 61.28 80 ALA A C 1
ATOM 626 O O . ALA A 1 80 ? 15.528 5.590 -2.752 1.00 61.28 80 ALA A O 1
ATOM 627 N N . GLU A 1 81 ? 15.318 7.589 -1.752 1.00 60.84 81 GLU A N 1
ATOM 628 C CA . GLU A 1 81 ? 16.514 7.493 -0.895 1.00 60.84 81 GLU A CA 1
ATOM 629 C C . GLU A 1 81 ? 16.238 7.131 0.584 1.00 60.84 81 GLU A C 1
ATOM 631 O O . GLU A 1 81 ? 17.146 7.241 1.407 1.00 60.84 81 GLU A O 1
ATOM 636 N N . ILE A 1 82 ? 15.011 6.735 0.952 1.00 52.81 82 ILE A N 1
ATOM 637 C CA . ILE A 1 82 ? 14.634 6.429 2.354 1.00 52.81 82 ILE A CA 1
ATOM 638 C C . ILE A 1 82 ? 14.966 4.984 2.739 1.00 52.81 82 ILE A C 1
ATOM 640 O O . ILE A 1 82 ? 14.560 4.067 1.991 1.00 52.81 82 ILE A O 1
#

Nearest PDB structures (foldseek):
  8gbq-assembly1_B  TM=2.974E-01  e=3.463E+00  Homo sapiens

Solvent-accessible surface area (backbone atoms only — not comparable to full-atom values): 5362 Å² total; per-residue (Å²): 141,79,95,65,69,71,66,58,57,56,54,56,51,49,55,51,45,48,67,79,56,57,47,42,11,87,86,81,61,49,80,38,98,49,100,46,65,38,73,69,62,53,72,69,58,77,81,88,56,85,39,38,15,76,84,77,61,48,73,40,97,66,78,56,89,85,28,59,45,74,63,54,68,75,48,73,62,91,74,78,81,118

Secondary structure (DSSP, 8-state):
----HHHHHHHHHHHHHHHHS--B-TTT--B-SSSS--HHHHHTPPP--SSB-TTT--B-SS--TTT--HHHHHS--TTTT-

Sequence (82 aa):
MQTKTAIRFRQHYNALLDLLLPKQCPLCRRFCFDNSLCADCWQELIFITPPFCQCCGRPLADAIGDHLCGSCFAEAPPLAEI

pLDDT: mean 82.17, std 13.64, range [43.81, 94.69]

Radius of gyration: 21.46 Å; Cα contacts (8 Å, |Δi|>4): 70; chains: 1; bounding box: 35×26×64 Å

Foldseek 3Di:
DDPDPPVVVVVVVVVVCCVVPPAAAPPPRHGDPDVYHDPVVVVVDDDQDPPAAPQPRHHDPDQDDNSHDPVCVVPRDPPSPD